Protein AF-A0A963AZJ4-F1 (afdb_monomer_lite)

Foldseek 3Di:
DVVVVLVVVVAAAADEEECEVPDDDPVCLVVVLVVVVVCCVPHHVYYAYEYLDPVVLVVLCVSNVVVVHDSNYYNDPVSRVCVSVVSD

Radius of gyration: 12.81 Å; chains: 1; bounding box: 28×27×32 Å

Sequence (88 aa):
LLEQRCKEIGKRVGVFVNYDTFRINENVADDLAEMDRYMLQHYWSNITRYATSAFMRMKLDQAFSQRNIAPHVFERKEEAQAFLTSGK

pLDDT: mean 89.38, std 7.6, range [51.47, 97.25]

Structure (mmCIF, N/CA/C/O backbone):
data_AF-A0A963AZJ4-F1
#
_entry.id   AF-A0A963AZJ4-F1
#
loop_
_atom_site.group_PDB
_atom_site.id
_atom_site.type_symbol
_atom_site.label_atom_id
_atom_site.label_alt_id
_atom_site.label_comp_id
_atom_site.label_asym_id
_atom_site.label_entity_id
_atom_site.label_seq_id
_atom_site.pdbx_PDB_ins_code
_atom_site.Cartn_x
_atom_site.Cartn_y
_atom_site.Cartn_z
_atom_site.occupancy
_atom_site.B_iso_or_equiv
_atom_site.auth_seq_id
_atom_site.auth_comp_id
_atom_site.auth_asym_id
_atom_site.auth_atom_id
_atom_site.pdbx_PDB_model_num
ATOM 1 N N . LEU A 1 1 ? -6.484 -12.939 8.884 1.00 85.00 1 LEU A N 1
ATOM 2 C CA . LEU A 1 1 ? -5.585 -12.229 9.831 1.00 85.00 1 LEU A CA 1
ATOM 3 C C . LEU A 1 1 ? -5.795 -10.710 9.808 1.00 85.00 1 LEU A C 1
ATOM 5 O O . LEU A 1 1 ? -6.151 -10.171 10.846 1.00 85.00 1 LEU A O 1
ATOM 9 N N . LEU A 1 2 ? -5.647 -10.020 8.666 1.00 91.19 2 LEU A N 1
ATOM 10 C CA . LEU A 1 2 ? -5.830 -8.554 8.582 1.00 91.19 2 LEU A CA 1
ATOM 11 C C . LEU A 1 2 ? -7.227 -8.083 9.011 1.00 91.19 2 LEU A C 1
ATOM 13 O O . LEU A 1 2 ? -7.352 -7.201 9.856 1.00 91.19 2 LEU A O 1
ATOM 17 N N . GLU A 1 3 ? -8.269 -8.711 8.470 1.00 94.69 3 GLU A N 1
ATOM 18 C CA . GLU A 1 3 ? -9.661 -8.409 8.817 1.00 94.69 3 GLU A CA 1
ATOM 19 C C . GLU A 1 3 ? -9.930 -8.578 10.317 1.00 94.69 3 GLU A C 1
ATOM 21 O O . GLU A 1 3 ? -10.463 -7.678 10.961 1.00 94.69 3 GLU A O 1
ATOM 26 N N . GLN A 1 4 ? -9.515 -9.711 10.892 1.00 96.19 4 GLN A N 1
ATOM 27 C CA . GLN A 1 4 ? -9.662 -9.974 12.323 1.00 96.19 4 GLN A CA 1
ATOM 28 C C . GLN A 1 4 ? -8.985 -8.883 13.159 1.00 96.19 4 GLN A C 1
ATOM 30 O O . GLN A 1 4 ? -9.594 -8.366 14.090 1.00 96.19 4 GLN A O 1
ATOM 35 N N . ARG A 1 5 ? -7.769 -8.469 12.784 1.00 95.62 5 ARG A N 1
ATOM 36 C CA . ARG A 1 5 ? -7.060 -7.398 13.486 1.00 95.62 5 ARG A CA 1
ATOM 37 C C . ARG A 1 5 ? -7.812 -6.068 13.421 1.00 95.62 5 ARG A C 1
ATOM 39 O O . ARG A 1 5 ? -7.866 -5.350 14.413 1.00 95.62 5 ARG A O 1
ATOM 46 N N . CYS A 1 6 ? -8.417 -5.750 12.279 1.00 96.38 6 CYS A N 1
ATOM 47 C CA . CYS A 1 6 ? -9.236 -4.547 12.136 1.00 96.38 6 CYS A CA 1
ATOM 48 C C . CYS A 1 6 ? -10.504 -4.621 13.002 1.00 96.38 6 CYS A C 1
ATOM 50 O O . CYS A 1 6 ? -10.867 -3.632 13.638 1.00 96.38 6 CYS A O 1
ATOM 52 N N . LYS A 1 7 ? -11.144 -5.797 13.081 1.00 95.75 7 LYS A N 1
ATOM 53 C CA . LYS A 1 7 ? -12.299 -6.034 13.962 1.00 95.75 7 LYS A CA 1
ATOM 54 C C . LYS A 1 7 ? -11.939 -5.856 15.438 1.00 95.75 7 LYS A C 1
ATOM 56 O O . LYS A 1 7 ? -12.674 -5.181 16.146 1.00 95.75 7 LYS A O 1
ATOM 61 N N . GLU A 1 8 ? -10.801 -6.392 15.880 1.00 97.25 8 GLU A N 1
ATOM 62 C CA . GLU A 1 8 ? -10.293 -6.218 17.252 1.00 97.25 8 GLU A CA 1
ATOM 63 C C . GLU A 1 8 ? -10.022 -4.747 17.601 1.00 97.25 8 GLU A C 1
ATOM 65 O O . GLU A 1 8 ? -10.262 -4.326 18.729 1.00 97.25 8 GLU A O 1
ATOM 70 N N . ILE A 1 9 ? -9.542 -3.950 16.639 1.00 96.75 9 ILE A N 1
ATOM 71 C CA . ILE A 1 9 ? -9.313 -2.508 16.824 1.00 96.75 9 ILE A CA 1
ATOM 72 C C . ILE A 1 9 ? -10.640 -1.736 16.958 1.00 96.75 9 ILE A C 1
ATOM 74 O O . ILE A 1 9 ? -10.670 -0.675 17.583 1.00 96.75 9 ILE A O 1
ATOM 78 N N . GLY A 1 10 ? -11.734 -2.242 16.379 1.00 96.50 10 GLY A N 1
ATOM 79 C CA . GLY A 1 10 ? -13.083 -1.684 16.535 1.00 96.50 10 GLY A CA 1
ATOM 80 C C . GLY A 1 10 ? -13.323 -0.345 15.825 1.00 96.50 10 GLY A C 1
ATOM 81 O O . GLY A 1 10 ? -14.376 0.263 15.997 1.00 96.50 10 GLY A O 1
ATOM 82 N N . LYS A 1 11 ? -12.368 0.128 15.018 1.00 95.62 11 LYS A N 1
ATOM 83 C CA . LYS A 1 11 ? -12.483 1.341 14.196 1.00 95.62 11 LYS A CA 1
ATOM 84 C C . LYS A 1 11 ? -11.726 1.179 12.886 1.00 95.62 11 LYS A C 1
ATOM 86 O O . LYS A 1 11 ? -10.830 0.342 12.782 1.00 95.62 11 LYS A O 1
ATOM 91 N N . ARG A 1 12 ? -12.059 2.015 11.899 1.00 94.94 12 ARG A N 1
ATOM 92 C CA . ARG A 1 12 ? -11.315 2.053 10.637 1.00 94.94 12 ARG A CA 1
ATOM 93 C C . ARG A 1 12 ? -9.885 2.531 10.870 1.00 94.94 12 ARG A C 1
ATOM 95 O O . ARG A 1 12 ? -9.659 3.423 11.689 1.00 94.94 12 ARG A O 1
ATOM 102 N N . VAL A 1 13 ? -8.938 1.944 10.147 1.00 94.75 13 VAL A N 1
ATOM 103 C CA . VAL A 1 13 ? -7.503 2.227 10.298 1.00 94.75 13 VAL A CA 1
ATOM 104 C C . VAL A 1 13 ? -6.884 2.695 8.988 1.00 94.75 13 VAL A C 1
ATOM 106 O O . VAL A 1 13 ? -7.212 2.182 7.924 1.00 94.75 13 VAL A O 1
ATOM 109 N N . GLY A 1 14 ? -5.977 3.664 9.057 1.00 94.00 14 GLY A N 1
ATOM 110 C CA . GLY A 1 14 ? -5.110 3.980 7.927 1.00 94.00 14 GLY A CA 1
ATOM 111 C C . GLY A 1 14 ? -4.010 2.930 7.807 1.00 94.00 14 GLY A C 1
ATOM 112 O O . GLY A 1 14 ? -3.478 2.489 8.829 1.00 94.00 14 GLY A O 1
ATOM 113 N N . VAL A 1 15 ? -3.653 2.545 6.583 1.00 93.94 15 VAL A N 1
ATOM 114 C CA . VAL A 1 15 ? -2.572 1.585 6.332 1.00 93.94 15 VAL A CA 1
ATOM 115 C C . VAL A 1 15 ? -1.534 2.152 5.376 1.00 93.94 15 VAL A C 1
ATOM 117 O O . VAL A 1 15 ? -1.862 2.863 4.430 1.00 93.94 15 VAL A O 1
ATOM 120 N N . PHE A 1 16 ? -0.272 1.810 5.619 1.00 93.06 16 PHE A N 1
ATOM 121 C CA . PHE A 1 16 ? 0.807 2.017 4.666 1.00 93.06 16 PHE A CA 1
ATOM 122 C C . PHE A 1 16 ? 1.539 0.692 4.448 1.00 93.06 16 PHE A C 1
ATOM 124 O O . PHE A 1 16 ? 1.805 -0.038 5.405 1.00 93.06 16 PHE A O 1
ATOM 131 N N . VAL A 1 17 ? 1.830 0.356 3.193 1.00 93.12 17 VAL A N 1
ATOM 132 C CA . VAL A 1 17 ? 2.343 -0.968 2.811 1.00 93.12 17 VAL A CA 1
ATOM 133 C C . VAL A 1 17 ? 3.748 -0.853 2.229 1.00 93.12 17 VAL A C 1
ATOM 135 O O . VAL A 1 17 ? 3.997 -0.030 1.348 1.00 93.12 17 VAL A O 1
ATOM 138 N N . ASN A 1 18 ? 4.654 -1.702 2.716 1.00 95.00 18 ASN A N 1
ATOM 139 C CA . ASN A 1 18 ? 6.006 -1.838 2.188 1.00 95.00 18 ASN A CA 1
ATOM 140 C C . ASN A 1 18 ? 6.034 -2.825 1.014 1.00 95.00 18 ASN A C 1
ATOM 142 O O . ASN A 1 18 ? 5.707 -3.996 1.197 1.00 95.00 18 ASN A O 1
ATOM 146 N N . TYR A 1 19 ? 6.478 -2.365 -0.152 1.00 93.69 19 TYR A N 1
ATOM 147 C CA . TYR A 1 19 ? 6.692 -3.180 -1.348 1.00 93.69 19 TYR A CA 1
ATOM 148 C C . TYR A 1 19 ? 8.176 -3.420 -1.666 1.00 93.69 19 TYR A C 1
ATOM 150 O O . TYR A 1 19 ? 8.502 -4.013 -2.698 1.00 93.69 19 TYR A O 1
ATOM 158 N N . ASP A 1 20 ? 9.097 -3.006 -0.794 1.00 92.06 20 ASP A N 1
ATOM 159 C CA . ASP A 1 20 ? 10.502 -3.385 -0.907 1.00 92.06 20 ASP A CA 1
ATOM 160 C C . ASP A 1 20 ? 10.628 -4.905 -0.902 1.00 92.06 20 ASP A C 1
ATOM 162 O O . ASP A 1 20 ? 10.033 -5.599 -0.080 1.00 92.06 20 ASP A O 1
ATOM 166 N N . THR A 1 21 ? 11.412 -5.434 -1.840 1.00 87.25 21 THR A N 1
ATOM 167 C CA . THR A 1 21 ? 11.614 -6.880 -2.060 1.00 87.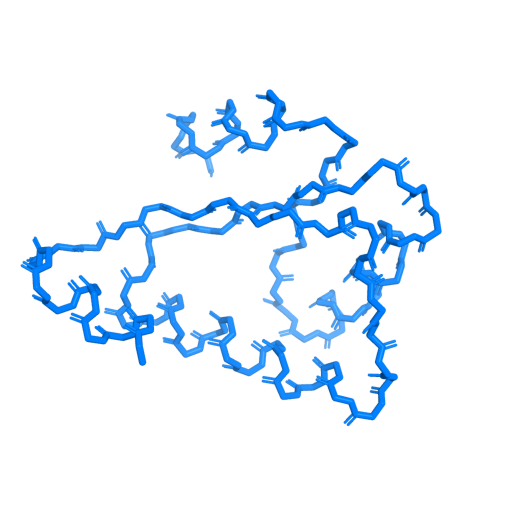25 21 THR A CA 1
ATOM 168 C C . THR A 1 21 ? 10.353 -7.680 -2.420 1.00 87.25 21 THR A C 1
ATOM 170 O O . THR A 1 21 ? 10.448 -8.888 -2.643 1.00 87.25 21 THR A O 1
ATOM 173 N N . PHE A 1 22 ? 9.192 -7.031 -2.562 1.00 87.19 22 PHE A N 1
ATOM 174 C CA . PHE A 1 22 ? 7.968 -7.689 -3.000 1.00 87.19 22 PHE A CA 1
ATOM 175 C C . PHE A 1 22 ? 8.081 -8.125 -4.461 1.00 87.19 22 PHE A C 1
ATOM 177 O O . PHE A 1 22 ? 8.675 -7.446 -5.301 1.00 87.19 22 PHE A O 1
ATOM 184 N N . ARG A 1 23 ? 7.481 -9.268 -4.782 1.00 82.38 23 ARG A N 1
ATOM 185 C CA . ARG A 1 23 ? 7.322 -9.738 -6.156 1.00 82.38 23 ARG A CA 1
ATOM 186 C C . ARG A 1 23 ? 5.857 -10.042 -6.377 1.00 82.38 23 ARG A C 1
ATOM 188 O O . ARG A 1 23 ? 5.311 -10.929 -5.730 1.00 82.38 23 ARG A O 1
ATOM 195 N N . ILE A 1 24 ? 5.252 -9.318 -7.307 1.00 78.81 24 ILE A N 1
ATOM 196 C CA . ILE A 1 24 ? 3.889 -9.577 -7.749 1.00 78.81 24 ILE A CA 1
ATOM 197 C C . ILE A 1 24 ? 3.925 -10.351 -9.060 1.00 78.81 24 ILE A C 1
ATOM 199 O O . ILE A 1 24 ? 4.617 -9.956 -10.003 1.00 78.81 24 ILE A O 1
ATOM 203 N N . ASN A 1 25 ? 3.209 -11.472 -9.101 1.00 82.75 25 ASN A N 1
ATOM 204 C CA . ASN A 1 25 ? 2.873 -12.111 -10.364 1.00 82.75 25 ASN A CA 1
ATOM 205 C C . ASN A 1 25 ? 1.712 -11.320 -10.981 1.00 82.75 25 ASN A C 1
ATOM 207 O O . ASN A 1 25 ? 0.758 -10.989 -10.284 1.00 82.75 25 ASN A O 1
ATOM 211 N N . GLU A 1 26 ? 1.789 -11.009 -12.270 1.00 78.25 26 GLU A N 1
ATOM 212 C CA . GLU A 1 26 ? 0.744 -10.249 -12.967 1.00 78.25 26 GLU A CA 1
ATOM 213 C C . GLU A 1 26 ? -0.627 -10.928 -12.853 1.00 78.25 26 GLU A C 1
ATOM 215 O O . GLU A 1 26 ? -1.631 -10.244 -12.688 1.00 78.25 26 GLU A O 1
ATOM 220 N N . ASN A 1 27 ? -0.655 -12.262 -12.779 1.00 84.88 27 ASN A N 1
ATOM 221 C CA . ASN A 1 27 ? -1.883 -13.045 -12.632 1.00 84.88 27 ASN A CA 1
ATOM 222 C C . ASN A 1 27 ? -2.594 -12.866 -11.279 1.00 84.88 27 ASN A C 1
ATOM 224 O O . ASN A 1 27 ? -3.732 -13.295 -11.152 1.00 84.88 27 ASN A O 1
ATOM 228 N N . VAL A 1 28 ? -1.935 -12.285 -10.267 1.00 86.56 28 VAL A N 1
ATOM 229 C CA . VAL A 1 28 ? -2.535 -12.031 -8.938 1.00 86.56 28 VAL A CA 1
ATOM 230 C C . VAL A 1 28 ? -2.697 -10.540 -8.642 1.00 86.56 28 VAL A C 1
ATOM 232 O O . VAL A 1 28 ? -3.093 -10.163 -7.540 1.00 86.56 28 VAL A O 1
ATOM 235 N N . ALA A 1 29 ? -2.371 -9.672 -9.603 1.00 83.12 29 ALA A N 1
ATOM 236 C CA . ALA A 1 29 ? -2.522 -8.231 -9.439 1.00 83.12 29 ALA A CA 1
ATOM 237 C C . ALA A 1 29 ? -3.997 -7.829 -9.282 1.00 83.12 29 ALA A C 1
ATOM 239 O O . ALA A 1 29 ? -4.305 -6.953 -8.475 1.00 83.12 29 ALA A O 1
ATOM 240 N N . ASP A 1 30 ? -4.893 -8.512 -10.002 1.00 84.25 30 ASP A N 1
ATOM 241 C CA . ASP A 1 30 ? -6.344 -8.383 -9.848 1.00 84.25 30 ASP A CA 1
ATOM 242 C C . ASP A 1 30 ? -6.793 -8.734 -8.430 1.00 84.25 30 ASP A C 1
ATOM 244 O O . ASP A 1 30 ? -7.390 -7.899 -7.755 1.00 84.25 30 ASP A O 1
ATOM 248 N N . ASP A 1 31 ? -6.426 -9.917 -7.939 1.00 89.25 31 ASP A N 1
ATOM 249 C CA . ASP A 1 31 ? -6.813 -10.377 -6.602 1.00 89.25 31 ASP A CA 1
ATOM 250 C C . ASP A 1 31 ? -6.295 -9.448 -5.494 1.00 89.25 31 ASP A C 1
ATOM 252 O O . ASP A 1 31 ? -6.989 -9.187 -4.508 1.00 89.25 31 ASP A O 1
ATOM 256 N N . LEU A 1 32 ? -5.080 -8.910 -5.654 1.00 88.44 32 LEU A N 1
ATOM 257 C CA . LEU A 1 32 ? -4.511 -7.953 -4.707 1.00 88.44 32 LEU A CA 1
ATOM 258 C C . LEU A 1 32 ? -5.294 -6.633 -4.693 1.00 88.44 32 LEU A C 1
ATOM 260 O O . LEU A 1 32 ? -5.590 -6.106 -3.621 1.00 88.44 32 LEU A O 1
ATOM 264 N N . ALA A 1 33 ? -5.640 -6.107 -5.868 1.00 87.25 33 ALA A N 1
ATOM 265 C CA . ALA A 1 33 ? -6.451 -4.900 -5.989 1.00 87.25 33 ALA A CA 1
ATOM 266 C C . ALA A 1 33 ? -7.857 -5.108 -5.406 1.00 87.25 33 ALA A C 1
ATOM 268 O O . ALA A 1 33 ? -8.363 -4.265 -4.667 1.00 87.25 33 ALA A O 1
ATOM 269 N N . GLU A 1 34 ? -8.469 -6.256 -5.671 1.00 90.50 34 GLU A N 1
ATOM 270 C CA . GLU A 1 34 ? -9.764 -6.640 -5.113 1.00 90.50 34 GLU A CA 1
ATOM 271 C C . GLU A 1 34 ? -9.740 -6.720 -3.584 1.00 90.50 34 GLU A C 1
ATOM 273 O O . GLU A 1 34 ? -10.649 -6.219 -2.915 1.00 90.50 34 GLU A O 1
ATOM 278 N N . MET A 1 35 ? -8.665 -7.272 -3.019 1.00 92.19 35 MET A N 1
ATOM 279 C CA . MET A 1 35 ? -8.446 -7.292 -1.576 1.00 92.19 35 MET A CA 1
ATOM 280 C C . MET A 1 35 ? -8.301 -5.876 -1.009 1.00 92.19 35 MET A C 1
ATOM 282 O O . MET A 1 35 ? -8.991 -5.541 -0.044 1.00 92.19 35 MET A O 1
ATOM 286 N N . ASP A 1 36 ? -7.484 -5.019 -1.631 1.00 92.00 36 ASP A N 1
ATOM 287 C CA . ASP A 1 36 ? -7.328 -3.620 -1.219 1.00 92.00 36 ASP A CA 1
ATOM 288 C C . ASP A 1 36 ? -8.674 -2.882 -1.250 1.00 92.00 36 ASP A C 1
ATOM 290 O O . ASP A 1 36 ? -9.012 -2.164 -0.307 1.00 92.00 36 ASP A O 1
ATOM 294 N N . ARG A 1 37 ? -9.484 -3.102 -2.293 1.00 91.38 37 ARG A N 1
ATOM 295 C CA . ARG A 1 37 ? -10.826 -2.523 -2.434 1.00 91.38 37 ARG A CA 1
ATOM 296 C C . ARG A 1 37 ? -11.778 -3.003 -1.343 1.00 91.38 37 ARG A C 1
ATOM 298 O O . ARG A 1 37 ? -12.447 -2.180 -0.721 1.00 91.38 37 ARG A O 1
ATOM 305 N N . TYR A 1 38 ? -11.829 -4.307 -1.084 1.00 94.19 38 TYR A N 1
ATOM 306 C CA . TYR A 1 38 ? -12.642 -4.879 -0.011 1.00 94.19 38 TYR A CA 1
ATOM 307 C C . TYR A 1 38 ? -12.247 -4.289 1.349 1.00 94.19 38 TYR A C 1
ATOM 309 O O . TYR A 1 38 ? -13.086 -3.795 2.108 1.00 94.19 38 TYR A O 1
ATOM 317 N N . MET A 1 39 ? -10.950 -4.252 1.644 1.00 95.38 39 MET A N 1
ATOM 318 C CA . MET A 1 39 ? -10.462 -3.705 2.901 1.00 95.38 39 MET A CA 1
ATOM 319 C C . MET A 1 39 ? -10.737 -2.200 3.009 1.00 95.38 39 MET A C 1
ATOM 321 O O . MET A 1 39 ? -11.205 -1.755 4.055 1.00 95.38 39 MET A O 1
ATOM 325 N N . LEU A 1 40 ? -10.564 -1.421 1.936 1.00 92.12 40 LEU A N 1
ATOM 326 C CA . LEU A 1 40 ? -10.959 -0.008 1.860 1.00 92.12 40 LEU A CA 1
ATOM 327 C C . LEU A 1 40 ? -12.467 0.215 1.954 1.00 92.12 40 LEU A C 1
ATOM 329 O O . LEU A 1 40 ? -12.885 1.304 2.323 1.00 92.12 40 LEU A O 1
ATOM 333 N N . GLN A 1 41 ? -13.312 -0.763 1.650 1.00 94.25 41 GLN A N 1
ATOM 334 C CA . GLN A 1 41 ? -14.754 -0.624 1.835 1.00 94.25 41 GLN A CA 1
ATOM 335 C C . GLN A 1 41 ? -15.145 -0.872 3.296 1.00 94.25 41 GLN A C 1
ATOM 337 O O . GLN A 1 41 ? -15.962 -0.136 3.854 1.00 94.25 41 GLN A O 1
ATOM 342 N N . HIS A 1 42 ? -14.517 -1.843 3.958 1.00 95.06 42 HIS A N 1
ATOM 343 C CA . HIS A 1 42 ? -14.988 -2.343 5.252 1.00 95.06 42 HIS A CA 1
ATOM 344 C C . HIS A 1 42 ? -14.146 -1.917 6.463 1.00 95.06 42 HIS A C 1
ATOM 346 O O . HIS A 1 42 ? -14.705 -1.695 7.538 1.00 95.06 42 HIS A O 1
ATOM 352 N N . TYR A 1 43 ? -12.829 -1.762 6.313 1.00 96.31 43 TYR A N 1
ATOM 353 C CA . TYR A 1 43 ? -11.896 -1.715 7.447 1.00 96.31 43 TYR A CA 1
ATOM 354 C C . TYR A 1 43 ? -10.855 -0.593 7.387 1.00 96.31 43 TYR A C 1
ATOM 356 O O . TYR A 1 43 ? -10.445 -0.090 8.433 1.00 96.31 43 TYR A O 1
ATOM 364 N N . TRP A 1 44 ? -10.413 -0.177 6.203 1.00 94.38 44 TRP A N 1
ATOM 365 C CA . TRP A 1 44 ? -9.343 0.806 6.047 1.00 94.38 44 TRP A CA 1
ATOM 366 C C . TRP A 1 44 ? -9.885 2.182 5.699 1.00 94.38 44 TRP A C 1
ATOM 368 O O . TRP A 1 44 ? -10.731 2.318 4.824 1.00 94.38 44 TRP A O 1
ATOM 378 N N . SER A 1 45 ? -9.423 3.227 6.376 1.00 93.44 45 SER A N 1
ATOM 379 C CA . SER A 1 45 ? -9.813 4.601 6.037 1.00 93.44 45 SER A CA 1
ATOM 380 C C . SER A 1 45 ? -9.066 5.134 4.815 1.00 93.44 45 SER A C 1
ATOM 382 O O . SER A 1 45 ? -9.620 5.945 4.085 1.00 93.44 45 SER A O 1
ATOM 384 N N . ASN A 1 46 ? -7.821 4.699 4.613 1.00 91.75 46 ASN A N 1
ATOM 385 C CA . ASN A 1 46 ? -6.972 5.065 3.482 1.00 91.75 46 ASN A CA 1
ATOM 386 C C . ASN A 1 46 ? -5.822 4.046 3.350 1.00 91.75 46 ASN A C 1
ATOM 388 O O . ASN A 1 46 ? -5.474 3.389 4.339 1.00 91.75 46 ASN A O 1
ATOM 392 N N . ILE A 1 47 ? -5.228 3.945 2.160 1.00 92.56 47 ILE A N 1
ATOM 393 C CA . ILE A 1 47 ? -4.045 3.131 1.868 1.00 92.56 47 ILE A CA 1
ATOM 394 C C . ILE A 1 47 ? -2.965 3.967 1.176 1.00 92.56 47 ILE A C 1
ATOM 396 O O . ILE A 1 47 ? -3.214 4.627 0.170 1.00 92.56 47 ILE A O 1
ATOM 400 N N . THR A 1 48 ? -1.742 3.893 1.693 1.00 94.50 48 THR A N 1
ATOM 401 C CA . THR A 1 48 ? -0.534 4.398 1.028 1.00 94.50 48 THR A CA 1
ATOM 402 C C . THR A 1 48 ? 0.481 3.281 0.853 1.00 94.50 48 THR A C 1
ATOM 404 O O . THR A 1 48 ? 0.418 2.234 1.502 1.00 94.50 48 THR A O 1
ATOM 407 N N . ARG A 1 49 ? 1.413 3.449 -0.077 1.00 93.94 49 ARG A N 1
ATOM 408 C CA . ARG A 1 49 ? 2.378 2.408 -0.432 1.00 93.94 49 ARG A CA 1
ATOM 409 C C . ARG A 1 49 ? 3.751 3.036 -0.567 1.00 93.94 49 ARG A C 1
ATOM 411 O O . ARG A 1 49 ? 3.863 4.197 -0.946 1.00 93.94 49 ARG A O 1
ATOM 418 N N . TYR A 1 50 ? 4.799 2.279 -0.279 1.00 95.31 50 TYR A N 1
ATOM 419 C CA . TYR A 1 50 ? 6.148 2.689 -0.638 1.00 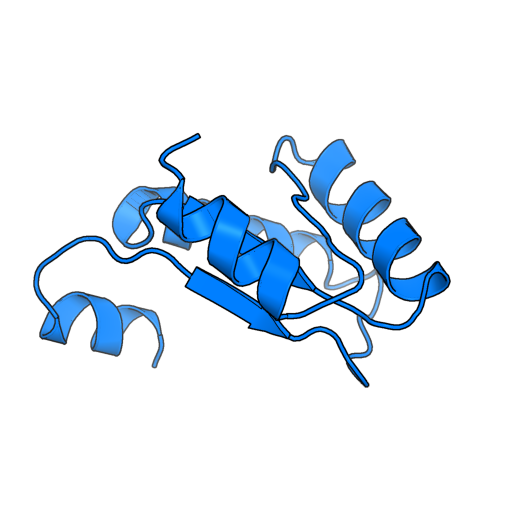95.31 50 TYR A CA 1
ATOM 420 C C . TYR A 1 50 ? 6.949 1.526 -1.200 1.00 95.31 50 TYR A C 1
ATOM 422 O O . TYR A 1 50 ? 6.775 0.376 -0.796 1.00 95.31 50 TYR A O 1
ATOM 430 N N . ALA A 1 51 ? 7.816 1.844 -2.152 1.00 95.12 51 ALA A N 1
ATOM 431 C CA . ALA A 1 51 ? 8.787 0.922 -2.714 1.00 95.12 51 ALA A CA 1
ATOM 432 C C . ALA A 1 51 ? 10.003 1.723 -3.170 1.00 95.12 51 ALA A C 1
ATOM 434 O O . ALA A 1 51 ? 9.855 2.670 -3.939 1.00 95.12 51 ALA A O 1
ATOM 435 N N . THR A 1 52 ? 11.202 1.296 -2.790 1.00 94.25 52 THR A N 1
ATOM 436 C CA . THR A 1 52 ? 12.474 1.918 -3.190 1.00 94.25 52 THR A CA 1
ATOM 437 C C . THR A 1 52 ? 12.750 1.718 -4.686 1.00 94.25 52 THR A C 1
ATOM 439 O O . THR A 1 52 ? 13.369 2.553 -5.339 1.00 94.25 52 THR A O 1
ATOM 442 N N . SER A 1 53 ? 12.252 0.626 -5.277 1.00 93.38 53 SER A N 1
ATOM 443 C CA . SER A 1 53 ? 12.419 0.340 -6.706 1.00 93.38 53 SER A CA 1
ATOM 444 C C . SER A 1 53 ? 11.443 1.143 -7.569 1.00 93.38 53 SER A C 1
ATOM 446 O O . SER A 1 53 ? 10.237 0.897 -7.534 1.00 93.38 53 SER A O 1
ATOM 448 N N . ALA A 1 54 ? 11.965 2.013 -8.437 1.00 91.88 54 ALA A N 1
ATOM 449 C CA . ALA A 1 54 ? 11.162 2.745 -9.422 1.00 91.88 54 ALA A CA 1
ATOM 450 C C . ALA A 1 54 ? 10.346 1.820 -10.346 1.00 91.88 54 ALA A C 1
ATOM 452 O O . ALA A 1 54 ? 9.202 2.121 -10.676 1.00 91.88 54 ALA A O 1
ATOM 453 N N . PHE A 1 55 ? 10.899 0.659 -10.712 1.00 90.38 55 PHE A N 1
ATOM 454 C CA . PHE A 1 55 ? 10.192 -0.339 -11.518 1.00 90.38 55 PHE A CA 1
ATOM 455 C C . PHE A 1 55 ? 8.997 -0.946 -10.774 1.00 90.38 55 PHE A C 1
ATOM 457 O O . PHE A 1 55 ? 7.937 -1.143 -11.365 1.00 90.38 55 PHE A O 1
ATOM 464 N N . MET A 1 56 ? 9.142 -1.209 -9.470 1.00 91.00 56 MET A N 1
ATOM 465 C CA . MET A 1 56 ? 8.027 -1.680 -8.647 1.00 91.00 56 MET A CA 1
ATOM 466 C C . MET A 1 56 ? 6.935 -0.615 -8.541 1.00 91.00 56 MET A C 1
ATOM 468 O O . MET A 1 56 ? 5.766 -0.940 -8.718 1.00 91.00 56 MET A O 1
ATOM 472 N N . ARG A 1 57 ? 7.310 0.655 -8.330 1.00 92.12 57 ARG A N 1
ATOM 473 C CA . ARG A 1 57 ? 6.347 1.768 -8.307 1.00 92.12 57 ARG A CA 1
ATOM 474 C C . ARG A 1 57 ? 5.540 1.831 -9.606 1.00 92.12 57 ARG A C 1
ATOM 476 O O . ARG A 1 57 ? 4.319 1.810 -9.552 1.00 92.12 57 ARG A O 1
ATOM 483 N N . MET A 1 58 ? 6.208 1.755 -10.759 1.00 89.56 58 MET A N 1
ATOM 484 C CA . MET A 1 58 ? 5.545 1.723 -12.069 1.00 89.56 58 MET A CA 1
ATOM 485 C C . MET A 1 58 ? 4.576 0.538 -12.221 1.00 89.56 58 MET A C 1
ATOM 487 O O . MET A 1 58 ? 3.473 0.708 -12.737 1.00 89.56 58 MET A O 1
ATOM 491 N N . LYS A 1 59 ? 4.958 -0.663 -11.766 1.00 87.25 59 LYS A N 1
ATOM 492 C CA . LYS A 1 59 ? 4.080 -1.844 -11.811 1.00 87.25 59 LYS A CA 1
ATOM 493 C C . LYS A 1 59 ? 2.839 -1.684 -10.941 1.00 87.25 59 LYS A C 1
ATOM 495 O O . LYS A 1 59 ? 1.746 -2.033 -11.377 1.00 87.25 59 LYS A O 1
ATOM 500 N N . LEU A 1 60 ? 3.006 -1.167 -9.726 1.00 88.44 60 LEU A N 1
ATOM 501 C CA . LEU A 1 60 ? 1.895 -0.917 -8.810 1.00 88.44 60 LEU A CA 1
ATOM 502 C C . LEU A 1 60 ? 0.964 0.160 -9.374 1.00 88.44 60 LEU A C 1
ATOM 504 O O . LEU A 1 60 ? -0.249 -0.033 -9.376 1.00 88.44 60 LEU A O 1
ATOM 508 N N . ASP A 1 61 ? 1.516 1.237 -9.932 1.00 86.81 61 ASP A N 1
ATOM 509 C CA . ASP A 1 61 ? 0.728 2.281 -10.588 1.00 86.81 61 ASP A CA 1
ATOM 510 C C . ASP A 1 61 ? -0.112 1.712 -11.734 1.00 86.81 61 ASP A C 1
ATOM 512 O O . ASP A 1 61 ? -1.308 1.993 -11.808 1.00 86.81 61 ASP A O 1
ATOM 516 N N . GLN A 1 62 ? 0.467 0.868 -12.592 1.00 84.94 62 GLN A N 1
ATOM 517 C CA . GLN A 1 62 ? -0.263 0.213 -13.682 1.00 84.94 62 GLN A CA 1
ATOM 518 C C . GLN A 1 62 ? -1.345 -0.741 -13.163 1.00 84.94 62 GLN A C 1
ATOM 520 O O . GLN A 1 62 ? -2.485 -0.684 -13.627 1.00 84.94 62 GLN A O 1
ATOM 525 N N . ALA A 1 63 ? -1.011 -1.583 -12.182 1.00 82.81 63 ALA A N 1
ATOM 526 C CA . ALA A 1 63 ? -1.943 -2.545 -11.607 1.00 82.81 63 ALA A CA 1
ATOM 527 C C . ALA A 1 63 ? -3.153 -1.852 -10.957 1.00 82.81 63 ALA A C 1
ATOM 529 O O . ALA A 1 63 ? -4.294 -2.232 -11.211 1.00 82.81 63 ALA A O 1
ATOM 530 N N . PHE A 1 64 ? -2.937 -0.803 -10.164 1.00 83.81 64 PHE A N 1
ATOM 531 C CA . PHE A 1 64 ? -4.021 -0.161 -9.418 1.00 83.81 64 PHE A CA 1
ATOM 532 C C . PHE A 1 64 ? -4.798 0.877 -10.236 1.00 83.81 64 PHE A C 1
ATOM 534 O O . PHE A 1 64 ? -6.025 0.942 -10.117 1.00 83.81 64 PHE A O 1
ATOM 541 N N . SER A 1 65 ? -4.137 1.627 -11.126 1.00 79.94 65 SER A N 1
ATOM 542 C CA . SER A 1 65 ? -4.815 2.649 -11.944 1.00 79.94 65 SER A CA 1
ATOM 543 C C . SER A 1 65 ? -5.808 2.039 -12.933 1.00 79.94 65 SER A C 1
ATOM 545 O O . SER A 1 65 ? -6.877 2.600 -13.148 1.00 79.94 65 SER A O 1
ATOM 547 N N . GLN A 1 66 ? -5.511 0.856 -13.484 1.00 76.75 66 GLN A N 1
ATOM 548 C CA . GLN A 1 66 ? -6.453 0.110 -14.334 1.00 76.75 66 GLN A CA 1
ATOM 549 C C . GLN A 1 66 ? -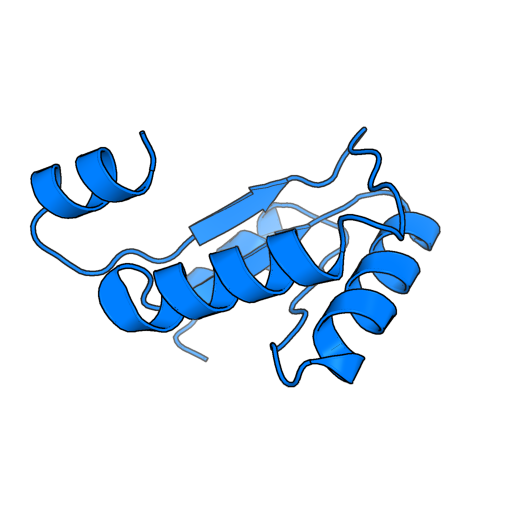7.743 -0.292 -13.598 1.00 76.75 66 GLN A C 1
ATOM 551 O O . GLN A 1 66 ? -8.731 -0.644 -14.236 1.00 76.75 66 GLN A O 1
ATOM 556 N N . ARG A 1 67 ? -7.733 -0.263 -12.260 1.00 75.62 67 ARG A N 1
ATOM 557 C CA . ARG A 1 67 ? -8.766 -0.834 -11.386 1.00 75.62 67 ARG A CA 1
ATOM 558 C C . ARG A 1 67 ? -9.415 0.219 -10.478 1.00 75.62 67 ARG A C 1
ATOM 560 O O . ARG A 1 67 ? -10.088 -0.134 -9.516 1.00 75.62 67 ARG A O 1
ATOM 567 N N . ASN A 1 68 ? -9.231 1.509 -10.788 1.00 74.62 68 ASN A N 1
ATOM 568 C CA . ASN A 1 68 ? -9.764 2.660 -10.040 1.00 74.62 68 ASN A CA 1
ATOM 569 C C . ASN A 1 68 ? -9.370 2.704 -8.548 1.00 74.62 68 ASN A C 1
ATOM 571 O O . ASN A 1 68 ? -10.085 3.284 -7.731 1.00 74.62 68 ASN A O 1
ATOM 575 N N . ILE A 1 69 ? -8.226 2.122 -8.182 1.00 77.50 69 ILE A N 1
ATOM 576 C CA . ILE A 1 69 ? -7.652 2.248 -6.838 1.00 77.50 69 ILE A CA 1
ATOM 577 C C . ILE A 1 69 ? -6.531 3.275 -6.913 1.00 77.50 69 ILE A C 1
ATOM 579 O O . ILE A 1 69 ? -5.618 3.141 -7.725 1.00 77.50 69 ILE A O 1
ATOM 583 N N . ALA A 1 70 ? -6.578 4.294 -6.055 1.00 77.88 70 ALA A N 1
ATOM 584 C CA . ALA A 1 70 ? -5.514 5.284 -5.994 1.00 77.88 70 ALA A CA 1
ATOM 585 C C . ALA A 1 70 ? -4.182 4.601 -5.599 1.00 77.88 70 ALA A C 1
ATOM 587 O O . ALA A 1 70 ? -4.108 3.979 -4.528 1.00 77.88 70 ALA A O 1
ATOM 588 N N . PRO A 1 71 ? -3.124 4.676 -6.434 1.00 76.44 71 PRO A N 1
ATOM 589 C CA . PRO A 1 71 ? -1.894 3.929 -6.177 1.00 76.44 71 PRO A CA 1
ATOM 590 C C . PRO A 1 71 ? -1.112 4.453 -4.968 1.00 76.44 71 PRO A C 1
ATOM 592 O O . PRO A 1 71 ? -0.545 3.652 -4.227 1.00 76.44 71 PRO A O 1
ATOM 595 N N . HIS A 1 72 ? -1.097 5.776 -4.755 1.00 87.75 72 HIS A N 1
ATOM 596 C CA . HIS A 1 72 ? -0.360 6.473 -3.686 1.00 87.75 72 HIS A CA 1
ATOM 597 C C . HIS A 1 72 ? 0.972 5.790 -3.323 1.00 87.75 72 HIS A C 1
ATOM 599 O O . HIS A 1 72 ? 1.196 5.428 -2.163 1.00 87.75 72 HIS A O 1
ATOM 605 N N . VAL A 1 73 ? 1.816 5.557 -4.337 1.00 91.94 73 VAL A N 1
ATOM 606 C CA . VAL A 1 73 ? 3.094 4.856 -4.187 1.00 91.94 73 VAL A CA 1
ATOM 607 C C . VAL A 1 73 ? 4.232 5.865 -4.096 1.00 91.94 73 VAL A C 1
ATOM 609 O O . VAL A 1 73 ? 4.503 6.609 -5.035 1.00 91.94 73 VAL A O 1
ATOM 612 N N . PHE A 1 74 ? 4.922 5.863 -2.965 1.00 94.62 74 PHE A N 1
ATOM 613 C CA . PHE A 1 74 ? 6.059 6.730 -2.688 1.00 94.62 74 PHE A CA 1
ATOM 614 C C . PHE A 1 74 ? 7.376 5.960 -2.767 1.00 94.62 74 PHE A C 1
ATOM 616 O O . PHE A 1 74 ? 7.409 4.727 -2.769 1.00 94.62 74 PHE A O 1
ATOM 623 N N . GLU A 1 75 ? 8.484 6.686 -2.840 1.00 95.75 75 GLU A N 1
ATOM 624 C CA . GLU A 1 75 ? 9.804 6.065 -2.784 1.00 95.75 75 GLU A CA 1
ATOM 625 C C . GLU A 1 75 ? 10.181 5.707 -1.349 1.00 95.75 75 GLU A C 1
ATOM 627 O O . GLU A 1 75 ? 10.771 4.653 -1.112 1.00 95.75 75 GLU A O 1
ATOM 632 N N . ARG A 1 76 ? 9.805 6.558 -0.390 1.00 95.44 76 ARG A N 1
ATOM 633 C CA . ARG A 1 76 ? 10.238 6.439 1.001 1.00 95.44 76 ARG A CA 1
ATOM 634 C C . ARG A 1 76 ? 9.078 6.174 1.948 1.00 95.44 76 ARG A C 1
ATOM 636 O O . ARG A 1 76 ? 7.956 6.647 1.756 1.00 95.44 76 ARG A O 1
ATOM 643 N N . LYS A 1 77 ? 9.376 5.466 3.037 1.00 94.75 77 LYS A N 1
ATOM 644 C CA . LYS A 1 77 ? 8.417 5.188 4.113 1.00 94.75 77 LYS A CA 1
ATOM 645 C C . LYS A 1 77 ? 7.857 6.477 4.713 1.00 94.75 77 LYS A C 1
ATOM 647 O O . LYS A 1 77 ? 6.661 6.559 4.983 1.00 94.75 77 LYS A O 1
ATOM 652 N N . GLU A 1 78 ? 8.708 7.478 4.915 1.00 95.19 78 GLU A N 1
ATOM 653 C CA . GLU A 1 78 ? 8.345 8.746 5.550 1.00 95.19 78 GLU A CA 1
ATOM 654 C C . GLU A 1 78 ? 7.295 9.498 4.728 1.00 95.19 78 GLU A C 1
ATOM 656 O O . GLU A 1 78 ? 6.387 10.100 5.292 1.00 95.19 78 GLU A O 1
ATOM 661 N N . GLU A 1 79 ? 7.374 9.414 3.400 1.00 94.25 79 GLU A N 1
ATOM 662 C CA . GLU A 1 79 ? 6.424 10.039 2.477 1.00 94.25 79 GLU A CA 1
ATOM 663 C C . GLU A 1 79 ? 5.065 9.338 2.527 1.00 94.25 79 GLU A C 1
ATOM 665 O O . GLU A 1 79 ? 4.035 9.996 2.675 1.00 94.25 79 GLU A O 1
ATOM 670 N N . AL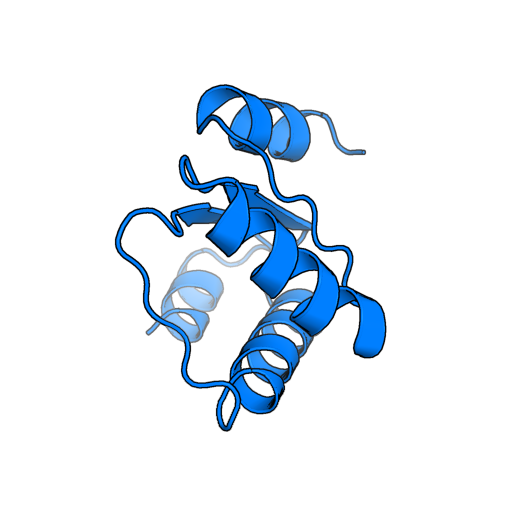A A 1 80 ? 5.063 8.001 2.494 1.00 94.19 80 ALA A N 1
ATOM 671 C CA . ALA A 1 80 ? 3.840 7.211 2.614 1.00 94.19 80 ALA A CA 1
ATOM 672 C C . ALA A 1 80 ? 3.145 7.424 3.966 1.00 94.19 80 ALA A C 1
ATOM 674 O O . ALA A 1 80 ? 1.916 7.525 4.025 1.00 94.19 80 ALA A O 1
ATOM 675 N N . GLN A 1 81 ? 3.921 7.526 5.048 1.00 93.94 81 GLN A N 1
ATOM 676 C CA . GLN A 1 81 ? 3.398 7.803 6.382 1.00 93.94 81 GLN A CA 1
ATOM 677 C C . GLN A 1 81 ? 2.870 9.239 6.493 1.00 93.94 81 GLN A C 1
ATOM 679 O O . GLN A 1 81 ? 1.764 9.440 6.996 1.00 93.94 81 GLN A O 1
ATOM 684 N N . ALA A 1 82 ? 3.618 10.229 5.996 1.00 93.25 82 ALA A N 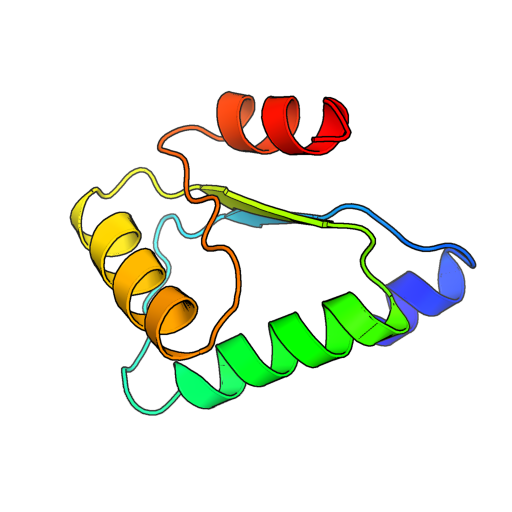1
ATOM 685 C CA . ALA A 1 82 ? 3.199 11.628 6.008 1.00 93.25 82 ALA A CA 1
ATOM 686 C C . ALA A 1 82 ? 1.887 11.822 5.238 1.00 93.25 82 ALA A C 1
ATOM 688 O O . ALA A 1 82 ? 0.959 12.445 5.761 1.00 93.25 82 ALA A O 1
ATOM 689 N N . PHE A 1 83 ? 1.772 11.226 4.046 1.00 91.75 83 PHE A N 1
ATOM 690 C CA . PHE A 1 83 ? 0.546 11.271 3.252 1.00 91.75 83 PHE A CA 1
ATOM 691 C C . PHE A 1 83 ? -0.637 10.689 4.027 1.00 91.75 83 PHE A C 1
ATOM 693 O O . PHE A 1 83 ? -1.663 11.355 4.161 1.00 91.75 83 PHE A O 1
ATOM 700 N N . LEU A 1 84 ? -0.463 9.507 4.628 1.00 90.12 84 LEU A N 1
ATOM 701 C CA . LEU A 1 84 ? -1.512 8.841 5.399 1.00 90.12 84 LEU A CA 1
ATOM 702 C C . LEU A 1 84 ? -2.015 9.700 6.571 1.00 90.12 84 LEU A C 1
ATOM 704 O O . LEU A 1 84 ? -3.213 9.741 6.843 1.00 90.12 84 LEU A O 1
ATOM 708 N N . THR A 1 85 ? -1.111 10.403 7.257 1.00 87.56 85 THR A N 1
ATOM 709 C CA . THR A 1 85 ? -1.468 11.286 8.380 1.00 87.56 85 THR A CA 1
ATOM 710 C C . THR A 1 85 ? -2.048 12.634 7.954 1.00 87.56 85 THR A C 1
ATOM 712 O O . THR A 1 85 ? -2.701 13.290 8.760 1.00 87.56 85 THR A O 1
ATOM 715 N N . SER A 1 86 ? -1.834 13.054 6.704 1.00 83.94 86 SER A N 1
ATOM 716 C CA . SER A 1 86 ? -2.255 14.372 6.214 1.00 83.94 86 SER A CA 1
ATOM 717 C C . SER A 1 86 ? -3.761 14.497 5.947 1.0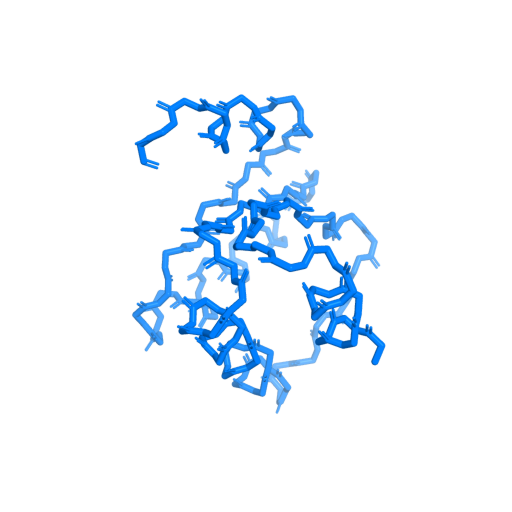0 83.94 86 SER A C 1
ATOM 719 O O . SER A 1 86 ? -4.234 15.603 5.695 1.00 83.94 86 SER A O 1
ATOM 721 N N . GLY A 1 87 ? -4.517 13.393 6.015 1.00 63.59 87 GLY A N 1
ATOM 722 C CA . GLY A 1 87 ? -5.973 13.381 5.819 1.00 63.59 87 GLY A CA 1
ATOM 723 C C . GLY A 1 87 ? -6.432 13.769 4.408 1.00 63.59 87 GLY A C 1
ATOM 724 O O . GLY A 1 87 ? -7.611 14.069 4.233 1.00 63.59 87 GLY A O 1
ATOM 725 N N . LYS A 1 88 ? -5.507 13.799 3.441 1.00 51.47 88 LYS A N 1
ATOM 726 C CA . LYS A 1 88 ? -5.784 13.996 2.015 1.00 51.47 88 LYS A CA 1
ATOM 727 C C . LYS A 1 88 ? -6.143 12.688 1.321 1.00 51.47 88 LYS A C 1
ATOM 729 O O . LYS A 1 88 ? -5.636 11.625 1.754 1.00 51.47 88 LYS A O 1
#

Secondary structure (DSSP, 8-state):
-HHHHHHHHTS-EEEEEE-TT----GGGHHHHHHHHHHHHHHTEEEEEEE-S-HHHHHHHHHHHHTTT----EESSHHHHHHHHHTT-